Protein AF-A0A6M0SUC2-F1 (afdb_monomer)

Secondary structure (DSSP, 8-state):
---HHHHHHHHHHHHTTPPPPHHHHHHHHHHHHHTTSS-TT----TTS-HHHHHHHHHHHHHHHHIIIII--

Solvent-accessible surface area (backbone atoms only — not comparable to full-atom values): 4342 Å² total; per-residue (Å²): 132,80,53,74,68,56,45,52,55,53,51,52,37,26,70,74,65,44,85,71,57,68,68,60,51,5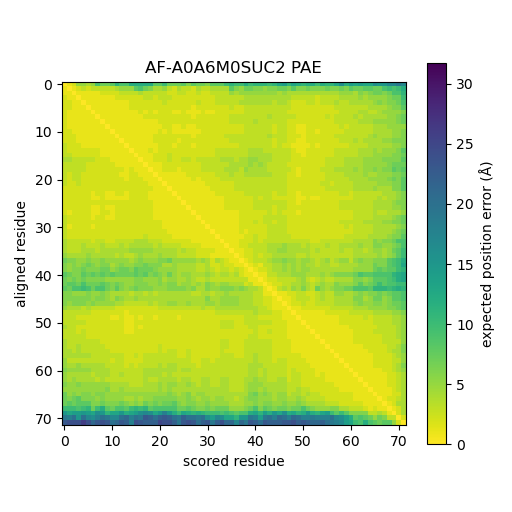1,56,52,50,51,52,36,29,77,68,68,60,35,63,87,84,68,71,84,56,90,92,46,54,72,37,54,50,51,51,53,41,54,51,53,46,52,51,51,49,39,58,75,75,69,55,130

Radius of gyration: 12.92 Å; Cα contacts (8 Å, |Δi|>4): 41; chains: 1; bounding box: 34×28×31 Å

Structure (mmCIF, N/CA/C/O backbone):
data_AF-A0A6M0SUC2-F1
#
_entry.id   AF-A0A6M0SUC2-F1
#
loop_
_atom_site.group_PDB
_atom_site.id
_atom_site.type_symbol
_atom_site.label_atom_id
_atom_site.label_alt_id
_atom_site.label_comp_id
_atom_site.label_asym_id
_atom_site.label_entity_id
_atom_site.label_seq_id
_atom_site.pdbx_PDB_ins_code
_atom_site.Cartn_x
_atom_site.Cartn_y
_atom_site.Cartn_z
_atom_site.occupancy
_atom_site.B_iso_or_equiv
_atom_site.auth_seq_id
_atom_site.auth_comp_id
_atom_site.auth_asym_id
_atom_site.auth_atom_id
_atom_site.pdbx_PDB_model_num
ATOM 1 N N . MET A 1 1 ? 11.406 12.783 -2.760 1.00 79.88 1 MET A N 1
ATOM 2 C CA . MET A 1 1 ? 9.985 12.755 -2.346 1.00 79.88 1 MET A CA 1
ATOM 3 C C . MET A 1 1 ? 9.148 12.831 -3.611 1.00 79.88 1 MET A C 1
ATOM 5 O O . MET A 1 1 ? 9.490 13.648 -4.457 1.00 79.88 1 MET A O 1
ATOM 9 N N . LEU A 1 2 ? 8.145 11.961 -3.782 1.00 91.31 2 LEU A N 1
ATOM 10 C CA . LEU A 1 2 ? 7.296 11.972 -4.980 1.00 91.31 2 LEU A CA 1
ATOM 11 C C . LEU A 1 2 ? 6.495 13.274 -5.046 1.00 91.31 2 LEU A C 1
ATOM 13 O O . LEU A 1 2 ? 5.973 13.743 -4.034 1.00 91.31 2 LEU A O 1
ATOM 17 N N . THR A 1 3 ? 6.367 13.836 -6.241 1.00 95.56 3 THR A N 1
ATOM 18 C CA . THR A 1 3 ? 5.371 14.873 -6.511 1.00 95.56 3 THR A CA 1
ATOM 19 C C . THR A 1 3 ? 3.961 14.281 -6.436 1.00 95.56 3 THR A C 1
ATOM 21 O O . THR A 1 3 ? 3.762 13.067 -6.537 1.00 95.56 3 THR A O 1
ATOM 24 N N . LYS A 1 4 ? 2.949 15.148 -6.312 1.00 94.62 4 LYS A N 1
ATOM 25 C CA . LYS A 1 4 ? 1.536 14.733 -6.308 1.00 94.62 4 LYS A CA 1
ATOM 26 C C . LYS A 1 4 ? 1.178 13.878 -7.531 1.00 94.62 4 LYS A C 1
ATOM 28 O O . LYS A 1 4 ? 0.521 12.853 -7.383 1.00 94.62 4 LYS A O 1
ATOM 33 N N . LEU A 1 5 ? 1.609 14.297 -8.722 1.00 96.50 5 LEU A N 1
ATOM 34 C CA . LEU A 1 5 ? 1.295 13.598 -9.968 1.00 96.50 5 LEU A CA 1
ATOM 35 C C . LEU A 1 5 ? 1.978 12.227 -10.032 1.00 96.50 5 LEU A C 1
ATOM 37 O O . LEU A 1 5 ? 1.338 11.242 -10.387 1.00 96.50 5 LEU A O 1
ATOM 41 N N . GLU A 1 6 ? 3.252 12.149 -9.642 1.00 96.62 6 GLU A N 1
ATOM 42 C CA . GLU A 1 6 ? 3.975 10.875 -9.612 1.00 96.62 6 GLU A CA 1
ATOM 43 C C . GLU A 1 6 ? 3.344 9.889 -8.631 1.00 96.62 6 GLU A C 1
ATOM 45 O O . GLU A 1 6 ? 3.206 8.715 -8.967 1.00 96.62 6 GLU A O 1
ATOM 50 N N . PHE A 1 7 ? 2.930 10.358 -7.448 1.00 96.25 7 PHE A N 1
ATOM 51 C CA . PHE A 1 7 ? 2.213 9.522 -6.490 1.00 96.25 7 PHE A CA 1
ATOM 52 C C . PHE A 1 7 ? 0.937 8.946 -7.108 1.00 96.25 7 PHE A C 1
ATOM 54 O O . PHE A 1 7 ? 0.754 7.734 -7.069 1.00 96.25 7 PHE A O 1
ATOM 61 N N . MET A 1 8 ? 0.091 9.788 -7.714 1.00 96.75 8 MET A N 1
ATOM 62 C CA . MET A 1 8 ? -1.175 9.343 -8.310 1.00 96.75 8 MET A CA 1
ATOM 63 C C . MET A 1 8 ? -0.952 8.281 -9.392 1.00 96.75 8 MET A C 1
ATOM 65 O O . MET A 1 8 ? -1.555 7.215 -9.323 1.00 96.75 8 MET A O 1
ATOM 69 N N . ILE A 1 9 ? -0.032 8.531 -10.330 1.00 97.56 9 ILE A N 1
ATOM 70 C CA . ILE A 1 9 ? 0.269 7.602 -11.431 1.00 97.56 9 ILE A CA 1
ATOM 71 C C . ILE A 1 9 ? 0.812 6.269 -10.906 1.00 97.56 9 ILE A C 1
ATOM 73 O O . ILE A 1 9 ? 0.441 5.203 -11.393 1.00 97.56 9 ILE A O 1
ATOM 77 N N . LEU A 1 10 ? 1.738 6.307 -9.945 1.00 97.38 10 LEU A N 1
ATOM 78 C CA . LEU A 1 10 ? 2.334 5.089 -9.395 1.00 97.38 10 LEU A CA 1
ATOM 79 C C . LEU A 1 10 ? 1.322 4.294 -8.568 1.00 97.38 10 LEU A C 1
ATOM 81 O O . LEU A 1 10 ? 1.324 3.068 -8.632 1.00 97.38 10 LEU A O 1
ATOM 85 N N . PHE A 1 11 ? 0.463 4.979 -7.814 1.00 95.75 11 PHE A N 1
ATOM 86 C CA . PHE A 1 11 ? -0.566 4.335 -7.011 1.00 95.75 11 PHE A CA 1
ATOM 87 C C . PHE A 1 11 ? -1.607 3.644 -7.896 1.00 95.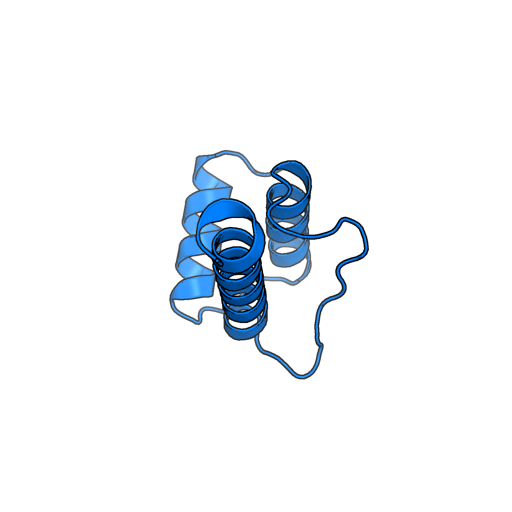75 11 PHE A C 1
ATOM 89 O O . PHE A 1 11 ? -1.905 2.476 -7.667 1.00 95.75 11 PHE A O 1
ATOM 96 N N . GLU A 1 12 ? -2.090 4.317 -8.943 1.00 96.75 12 GLU A N 1
ATOM 97 C CA . GLU A 1 12 ? -3.021 3.748 -9.927 1.00 96.75 12 GLU A CA 1
ATOM 98 C C . GLU A 1 12 ? -2.429 2.506 -10.605 1.00 96.75 12 GLU A C 1
ATOM 100 O O . GLU A 1 12 ? -3.043 1.444 -10.581 1.00 96.75 12 GLU A O 1
ATOM 105 N N . LYS A 1 13 ? -1.169 2.582 -11.059 1.00 97.25 13 LYS A N 1
ATOM 106 C CA . LYS A 1 13 ? -0.443 1.421 -11.599 1.00 97.25 13 LYS A CA 1
ATOM 107 C C . LYS A 1 13 ? -0.442 0.229 -10.645 1.00 97.25 13 LYS A C 1
ATOM 109 O O . LYS A 1 13 ? -0.698 -0.891 -11.077 1.00 97.25 13 LYS A O 1
ATOM 114 N N . ILE A 1 14 ? -0.150 0.452 -9.362 1.00 95.81 14 ILE A N 1
ATOM 115 C CA . ILE A 1 14 ? -0.145 -0.634 -8.375 1.00 95.81 14 ILE A CA 1
ATOM 116 C C . ILE A 1 14 ? -1.548 -1.225 -8.220 1.00 95.81 14 ILE A C 1
ATOM 118 O O . ILE A 1 14 ? -1.671 -2.445 -8.180 1.00 95.81 14 ILE A O 1
ATOM 122 N N . ILE A 1 15 ? -2.592 -0.395 -8.144 1.00 94.88 15 ILE A N 1
ATOM 123 C CA . ILE A 1 15 ? -3.983 -0.860 -8.036 1.00 94.88 15 ILE A CA 1
ATOM 1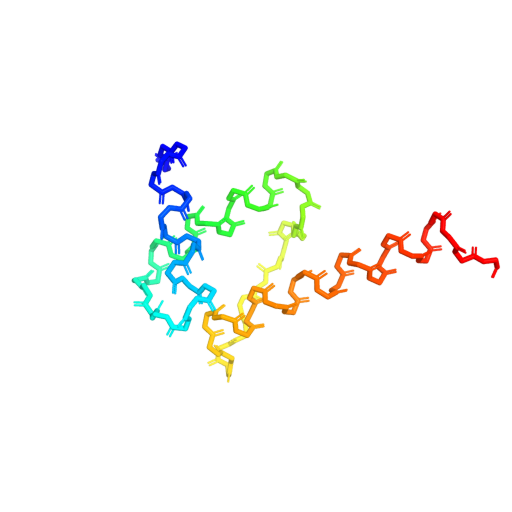24 C C . ILE A 1 15 ? -4.400 -1.684 -9.262 1.00 94.88 15 ILE A C 1
ATOM 126 O O . ILE A 1 15 ? -5.037 -2.723 -9.096 1.00 94.88 15 ILE A O 1
ATOM 130 N N . ASP A 1 16 ? -3.940 -1.309 -10.455 1.00 96.06 16 ASP A N 1
ATOM 131 C CA . ASP A 1 16 ? -4.136 -2.064 -11.701 1.00 96.06 16 ASP A CA 1
ATOM 132 C C . ASP A 1 16 ? -3.291 -3.353 -11.780 1.00 96.06 16 ASP A C 1
ATOM 134 O O . ASP A 1 16 ? -3.276 -4.049 -12.797 1.00 96.06 16 ASP A O 1
ATOM 138 N N . GLY A 1 17 ? -2.557 -3.694 -10.716 1.00 94.12 17 GLY A N 1
ATOM 139 C CA . GLY A 1 17 ? -1.719 -4.890 -10.639 1.00 94.12 17 GLY A CA 1
ATOM 140 C C . GLY A 1 17 ? -0.371 -4.756 -11.349 1.00 94.12 17 GLY A C 1
ATOM 141 O O . GLY A 1 17 ? 0.364 -5.739 -11.467 1.00 94.12 17 GLY A O 1
ATOM 142 N N . VAL A 1 18 ? -0.005 -3.555 -11.802 1.00 97.06 18 VAL A N 1
ATOM 143 C CA . VAL A 1 18 ? 1.297 -3.292 -12.417 1.00 97.06 18 VAL A CA 1
ATOM 144 C C . VAL A 1 18 ? 2.354 -3.164 -11.325 1.00 97.06 18 VAL A C 1
ATOM 146 O O . VAL A 1 18 ? 2.338 -2.241 -10.510 1.00 97.06 18 VAL A O 1
ATOM 149 N N . LYS A 1 19 ? 3.326 -4.081 -11.335 1.00 93.81 19 LYS A N 1
ATOM 150 C CA . LYS A 1 19 ? 4.480 -4.019 -10.434 1.00 93.81 19 LYS A CA 1
ATOM 151 C C . LYS A 1 19 ? 5.334 -2.788 -10.751 1.00 93.81 19 LYS A C 1
ATOM 153 O O . LYS A 1 19 ? 5.779 -2.603 -11.884 1.00 93.81 19 LYS A O 1
ATOM 158 N N . VAL A 1 20 ? 5.610 -1.981 -9.733 1.00 95.94 20 VAL A N 1
ATOM 159 C CA . VAL A 1 20 ? 6.593 -0.889 -9.782 1.00 95.94 20 VAL A CA 1
ATOM 160 C C . VAL A 1 20 ? 7.891 -1.319 -9.091 1.00 95.94 20 VAL A C 1
ATOM 162 O O . VAL A 1 20 ? 7.945 -2.374 -8.456 1.00 95.94 20 VAL A O 1
ATOM 165 N N . SER A 1 21 ? 8.963 -0.531 -9.210 1.00 95.88 21 SER A N 1
ATOM 166 C CA . SER A 1 21 ? 10.203 -0.827 -8.482 1.00 95.88 21 SER A CA 1
ATOM 167 C C . SER A 1 21 ? 9.999 -0.726 -6.969 1.00 95.88 21 SER A C 1
ATOM 169 O O . SER A 1 21 ? 9.206 0.091 -6.493 1.00 95.88 21 SER A O 1
ATOM 171 N N . ASP A 1 22 ? 10.750 -1.520 -6.208 1.00 92.69 22 ASP A N 1
ATOM 172 C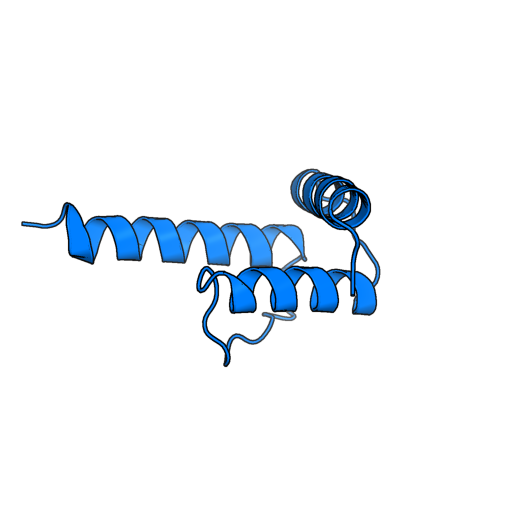 CA . ASP A 1 22 ? 10.615 -1.569 -4.747 1.00 92.69 22 ASP A CA 1
ATOM 173 C C . ASP A 1 22 ? 10.923 -0.212 -4.092 1.00 92.69 22 ASP A C 1
ATOM 175 O O . ASP A 1 22 ? 10.268 0.174 -3.129 1.00 92.69 22 ASP A O 1
ATOM 179 N N . GLU A 1 23 ? 11.834 0.577 -4.672 1.00 94.19 23 GLU A N 1
ATOM 180 C CA . GLU A 1 23 ? 12.107 1.953 -4.237 1.00 94.19 23 GLU A CA 1
ATOM 181 C C . GLU A 1 23 ? 10.872 2.861 -4.379 1.00 94.19 23 GLU A C 1
ATOM 183 O O . GLU A 1 23 ? 10.528 3.611 -3.464 1.00 94.19 23 GLU A O 1
ATOM 188 N N . LYS A 1 24 ? 10.171 2.792 -5.519 1.00 95.50 24 LYS A N 1
ATOM 189 C CA . LYS A 1 24 ? 8.958 3.590 -5.756 1.00 95.50 24 LYS A CA 1
ATOM 190 C C . LYS A 1 24 ? 7.803 3.119 -4.885 1.00 95.50 24 LYS A C 1
ATOM 192 O O . LYS A 1 24 ? 7.035 3.947 -4.395 1.00 95.50 24 LYS A O 1
ATOM 197 N N . PHE A 1 25 ? 7.714 1.814 -4.652 1.00 94.00 25 PHE A N 1
ATOM 198 C CA . PHE A 1 25 ? 6.747 1.246 -3.726 1.00 94.00 25 PHE A CA 1
ATOM 199 C C . PHE A 1 25 ? 6.988 1.727 -2.288 1.00 94.00 25 PHE A C 1
ATOM 201 O O . PHE A 1 25 ? 6.059 2.211 -1.644 1.00 94.00 25 PHE A O 1
ATOM 208 N N . ALA A 1 26 ? 8.238 1.707 -1.814 1.00 92.69 26 ALA A N 1
ATOM 209 C CA . ALA A 1 26 ? 8.605 2.236 -0.502 1.00 92.69 26 ALA A CA 1
ATOM 210 C C . ALA A 1 26 ? 8.231 3.722 -0.353 1.00 92.69 26 ALA A C 1
ATOM 212 O O . ALA A 1 26 ? 7.616 4.098 0.642 1.00 92.69 26 ALA A O 1
ATOM 213 N N . GLN A 1 27 ? 8.489 4.547 -1.377 1.00 94.81 27 GLN A N 1
ATOM 214 C CA . GLN A 1 27 ? 8.105 5.967 -1.371 1.00 94.81 27 GLN A CA 1
ATOM 215 C C . GLN A 1 27 ? 6.586 6.180 -1.270 1.00 94.81 27 GLN A C 1
ATOM 217 O O . GLN A 1 27 ? 6.146 7.105 -0.587 1.00 94.81 27 GLN A O 1
ATOM 222 N N . ILE A 1 28 ? 5.772 5.340 -1.923 1.00 94.56 28 ILE A N 1
ATOM 223 C CA . ILE A 1 28 ? 4.309 5.379 -1.762 1.00 94.56 28 ILE A CA 1
ATOM 224 C C . ILE A 1 28 ? 3.922 5.085 -0.319 1.00 94.56 28 ILE A C 1
ATOM 226 O O . ILE A 1 28 ? 3.088 5.776 0.260 1.00 94.56 28 ILE A O 1
ATOM 230 N N . ILE A 1 29 ? 4.542 4.077 0.275 1.00 92.50 29 ILE A N 1
ATOM 231 C CA . ILE A 1 29 ? 4.185 3.607 1.609 1.00 92.50 29 ILE A CA 1
ATOM 232 C C . ILE A 1 29 ? 4.595 4.624 2.667 1.00 92.50 29 ILE A C 1
ATOM 234 O O . ILE A 1 29 ? 3.833 4.861 3.600 1.00 92.50 29 ILE A O 1
ATOM 238 N N . ASP A 1 30 ? 5.732 5.290 2.489 1.00 92.25 30 ASP A N 1
ATOM 239 C CA . ASP A 1 30 ? 6.136 6.410 3.337 1.00 92.25 30 ASP A CA 1
ATOM 240 C C . ASP A 1 30 ? 5.110 7.550 3.291 1.00 92.25 30 ASP A C 1
ATOM 242 O O . ASP A 1 30 ? 4.747 8.090 4.335 1.00 92.25 30 ASP A O 1
ATOM 246 N N . ILE A 1 31 ? 4.553 7.864 2.115 1.00 93.06 31 ILE A N 1
ATOM 247 C CA . ILE A 1 31 ? 3.469 8.853 1.997 1.00 93.06 31 ILE A CA 1
ATOM 248 C C . ILE A 1 31 ? 2.214 8.390 2.750 1.00 93.06 31 ILE A C 1
ATOM 250 O O . ILE A 1 31 ? 1.613 9.186 3.474 1.00 93.06 31 ILE A O 1
ATOM 254 N N . LEU A 1 32 ? 1.829 7.114 2.640 1.00 91.94 32 LEU A N 1
ATOM 255 C CA . LEU A 1 32 ? 0.678 6.574 3.376 1.00 91.94 32 LEU A CA 1
ATOM 256 C C . LEU A 1 32 ? 0.903 6.583 4.899 1.00 91.94 32 LEU A C 1
ATOM 258 O O . LEU A 1 32 ? -0.028 6.866 5.655 1.00 91.94 32 LEU A O 1
ATOM 262 N N . LYS A 1 33 ? 2.137 6.340 5.359 1.00 91.19 33 LYS A N 1
ATOM 263 C CA . LYS A 1 33 ? 2.530 6.491 6.770 1.00 91.19 33 LYS A CA 1
ATOM 264 C C . LYS A 1 33 ? 2.401 7.940 7.233 1.00 91.19 33 LYS A C 1
ATOM 266 O O . LYS A 1 33 ? 1.814 8.185 8.281 1.00 91.19 33 LYS A O 1
ATOM 271 N N . CYS A 1 34 ? 2.866 8.909 6.440 1.00 90.94 34 CYS A N 1
ATOM 272 C CA . CYS A 1 34 ? 2.714 10.336 6.749 1.00 90.94 34 CYS A CA 1
ATOM 273 C C . CYS A 1 34 ? 1.245 10.770 6.877 1.00 90.94 34 CYS A C 1
ATOM 275 O O . CYS A 1 34 ? 0.945 11.703 7.618 1.00 90.94 34 CYS A O 1
ATOM 277 N N . GLN A 1 35 ? 0.329 10.093 6.182 1.00 88.38 35 GLN A N 1
ATOM 278 C CA . GLN A 1 35 ? -1.114 10.331 6.282 1.00 88.38 35 GLN A CA 1
ATOM 279 C C . GLN A 1 35 ? -1.788 9.543 7.417 1.00 88.38 35 GLN A C 1
ATOM 281 O O . GLN A 1 35 ? -3.007 9.595 7.552 1.00 88.38 35 GLN A O 1
ATOM 286 N N . ASN A 1 36 ? -1.021 8.804 8.227 1.00 86.81 36 ASN A N 1
ATOM 287 C CA . ASN A 1 36 ? -1.521 7.878 9.249 1.00 86.81 36 ASN A CA 1
ATOM 288 C C . ASN A 1 36 ? -2.485 6.806 8.705 1.00 86.81 36 ASN A C 1
ATOM 290 O O . ASN A 1 36 ? -3.234 6.202 9.472 1.00 86.81 36 ASN A O 1
ATOM 294 N N . LEU A 1 37 ? -2.443 6.536 7.395 1.00 87.19 37 LEU A N 1
ATOM 295 C CA . LEU A 1 37 ? -3.160 5.422 6.768 1.00 87.19 37 LEU A CA 1
ATOM 296 C C . LEU A 1 37 ? -2.431 4.097 7.002 1.00 87.19 37 LEU A C 1
ATOM 298 O O . LEU A 1 37 ? -2.974 3.026 6.779 1.00 87.19 37 LEU A O 1
ATOM 302 N N . VAL A 1 38 ? -1.168 4.138 7.406 1.00 86.94 38 VAL A N 1
ATOM 303 C CA . VAL A 1 38 ? -0.374 2.944 7.672 1.00 86.94 38 VAL A CA 1
ATOM 304 C C . VAL A 1 38 ? 0.436 3.185 8.943 1.00 86.94 38 VAL A C 1
ATOM 306 O O . VAL A 1 38 ? 1.009 4.266 9.088 1.00 86.94 38 VAL A 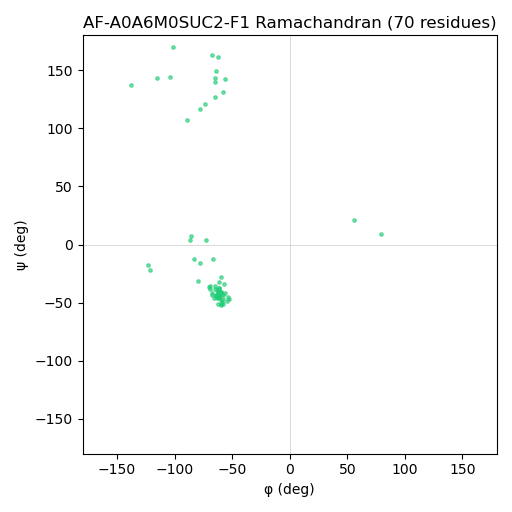O 1
ATOM 309 N N . PRO A 1 39 ? 0.532 2.211 9.867 1.00 83.56 39 PRO A N 1
ATOM 310 C CA . PRO A 1 39 ? 1.420 2.327 11.018 1.00 83.56 39 PRO A CA 1
ATOM 311 C C . PRO A 1 39 ? 2.874 2.586 10.599 1.00 83.56 39 PRO A C 1
ATOM 313 O O . PRO A 1 39 ? 3.374 1.992 9.643 1.00 83.56 39 PRO A O 1
ATOM 316 N N . PHE A 1 40 ? 3.605 3.413 11.350 1.00 83.69 40 PHE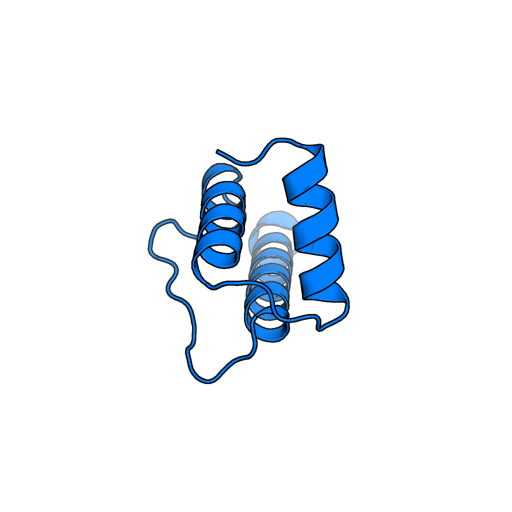 A N 1
ATOM 317 C CA . PHE A 1 40 ? 5.018 3.701 11.054 1.00 83.69 40 PHE A CA 1
ATOM 318 C C . PHE A 1 40 ? 5.895 2.440 11.008 1.00 83.69 40 PHE A C 1
ATOM 320 O O . PHE A 1 40 ? 6.815 2.349 10.193 1.00 83.69 40 PHE A O 1
ATOM 327 N N . ASN A 1 41 ? 5.570 1.447 11.839 1.00 83.12 41 ASN A N 1
ATOM 328 C CA . ASN A 1 41 ? 6.245 0.152 11.914 1.00 83.12 41 ASN A CA 1
ATOM 329 C C . ASN A 1 41 ? 5.721 -0.886 10.905 1.00 83.12 41 ASN A C 1
ATOM 331 O O . ASN A 1 41 ? 6.118 -2.049 10.986 1.00 83.12 41 ASN A O 1
ATOM 335 N N . TYR A 1 42 ? 4.837 -0.501 9.980 1.00 83.38 42 TYR A N 1
ATOM 336 C CA . TYR A 1 42 ? 4.360 -1.400 8.937 1.00 83.38 42 TYR A CA 1
ATOM 337 C C . TYR A 1 42 ? 5.526 -1.929 8.105 1.00 83.38 42 TYR A C 1
ATOM 339 O O . TYR A 1 42 ? 6.377 -1.161 7.632 1.00 83.38 42 TYR A O 1
ATOM 347 N N . LYS A 1 43 ? 5.520 -3.250 7.931 1.00 82.75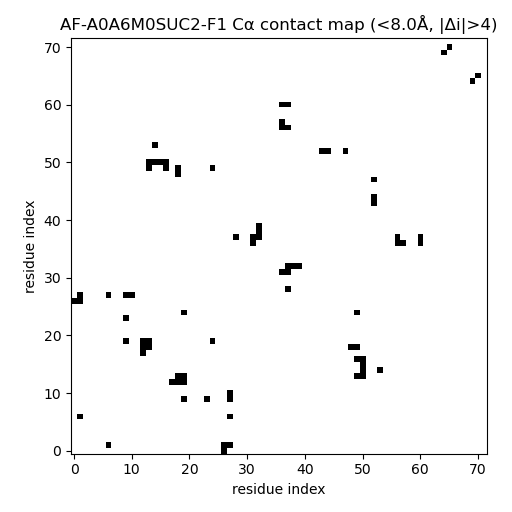 43 LYS A N 1
ATOM 348 C CA . LYS A 1 43 ? 6.434 -4.008 7.084 1.00 82.75 43 LYS A CA 1
ATOM 349 C C . LYS A 1 43 ? 5.637 -4.646 5.958 1.00 82.75 43 LYS A C 1
ATOM 351 O O . LYS A 1 43 ? 4.512 -5.093 6.182 1.00 82.75 43 LYS A O 1
ATOM 356 N N . PHE A 1 44 ? 6.242 -4.691 4.780 1.00 83.50 44 PHE A N 1
ATOM 357 C CA . PHE A 1 44 ? 5.688 -5.415 3.647 1.00 83.50 44 PHE A CA 1
ATOM 358 C C . PHE A 1 44 ? 5.651 -6.903 3.945 1.00 83.50 44 PHE A C 1
ATOM 360 O O . PHE A 1 44 ? 6.538 -7.440 4.607 1.00 83.50 44 PHE A O 1
ATOM 367 N N . ASP A 1 45 ? 4.597 -7.540 3.462 1.00 88.75 45 ASP A N 1
ATOM 368 C CA . ASP A 1 45 ? 4.514 -8.984 3.420 1.00 88.75 45 ASP A CA 1
ATOM 369 C C . ASP A 1 45 ? 5.115 -9.440 2.088 1.00 88.75 45 ASP A C 1
ATOM 371 O O . ASP A 1 45 ? 4.517 -9.218 1.031 1.00 88.75 45 ASP A O 1
ATOM 375 N N . ASP A 1 46 ? 6.311 -10.029 2.139 1.00 88.19 46 ASP A N 1
ATOM 376 C CA . ASP A 1 46 ? 7.053 -10.474 0.951 1.00 88.19 46 ASP A CA 1
ATOM 377 C C . ASP A 1 46 ? 6.353 -11.636 0.220 1.00 88.19 46 ASP A C 1
ATOM 379 O O . ASP A 1 46 ? 6.699 -11.959 -0.917 1.00 88.19 46 ASP A O 1
ATOM 383 N N . GLN A 1 47 ? 5.346 -12.261 0.846 1.00 93.81 47 GLN A N 1
ATOM 384 C CA . GLN A 1 47 ? 4.500 -13.272 0.206 1.00 93.81 47 GLN A CA 1
ATOM 385 C C . GLN A 1 47 ? 3.359 -12.654 -0.612 1.00 93.81 47 GLN A C 1
ATOM 387 O O . GLN A 1 47 ? 2.701 -13.356 -1.381 1.00 93.81 47 GLN A O 1
ATOM 392 N N . LEU A 1 48 ? 3.112 -11.351 -0.453 1.00 93.19 48 LEU A N 1
ATOM 393 C CA . LEU A 1 48 ? 2.052 -10.627 -1.137 1.00 93.19 48 LEU A CA 1
ATOM 394 C C . LEU A 1 48 ? 2.613 -9.764 -2.266 1.00 93.19 48 LEU A C 1
ATOM 396 O O . LEU A 1 48 ? 3.656 -9.120 -2.162 1.00 93.19 48 LEU A O 1
ATOM 400 N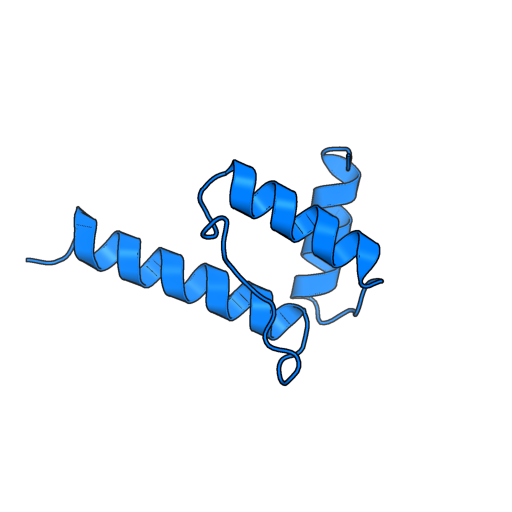 N . THR A 1 49 ? 1.852 -9.673 -3.350 1.00 95.38 49 THR A N 1
ATOM 401 C CA . THR A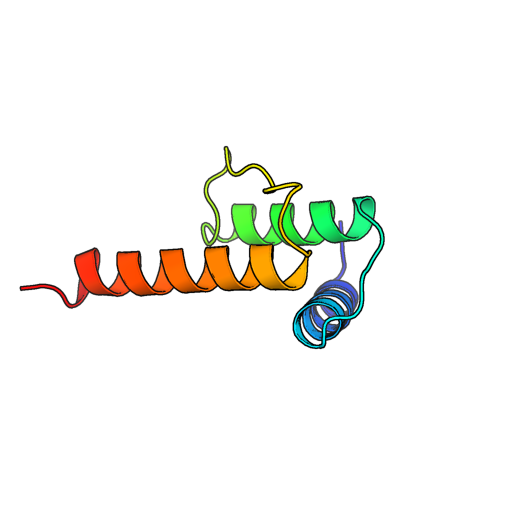 1 49 ? 2.097 -8.671 -4.392 1.00 95.38 49 THR A CA 1
ATOM 402 C C . THR A 1 49 ? 1.953 -7.250 -3.832 1.00 95.38 49 THR A C 1
ATOM 404 O O . THR A 1 49 ? 1.323 -7.018 -2.795 1.00 95.38 49 THR A O 1
ATOM 407 N N . GLN A 1 50 ? 2.505 -6.261 -4.538 1.00 95.06 50 GLN A N 1
ATOM 408 C CA . GLN A 1 50 ? 2.374 -4.848 -4.157 1.00 95.06 50 GLN A CA 1
ATOM 409 C C . GLN A 1 50 ? 0.900 -4.427 -4.042 1.00 95.06 50 GLN A C 1
ATOM 411 O O . GLN A 1 50 ? 0.521 -3.790 -3.060 1.00 95.06 50 GLN A O 1
ATOM 416 N N . VAL A 1 51 ? 0.051 -4.862 -4.980 1.00 96.06 51 VAL A N 1
ATOM 417 C CA . VAL A 1 51 ? -1.394 -4.591 -4.938 1.00 96.06 51 VAL A CA 1
ATOM 418 C C . VAL A 1 51 ? -2.063 -5.224 -3.718 1.00 96.06 51 VAL A C 1
ATOM 420 O O . VAL A 1 51 ? -2.827 -4.562 -3.021 1.00 96.06 51 VAL A O 1
ATOM 423 N N . GLN A 1 52 ? -1.726 -6.475 -3.390 1.00 95.62 52 GLN A N 1
ATOM 424 C CA . GLN A 1 52 ? -2.276 -7.160 -2.217 1.00 95.62 52 GLN A CA 1
ATOM 425 C C . GLN A 1 52 ? -1.851 -6.485 -0.908 1.00 95.62 52 GLN A C 1
ATOM 427 O O . GLN A 1 52 ? -2.669 -6.357 0.002 1.00 95.62 52 GLN A O 1
ATOM 432 N N . ASN A 1 53 ? -0.609 -6.001 -0.818 1.00 93.94 53 ASN A N 1
ATOM 433 C CA . ASN A 1 53 ? -0.148 -5.217 0.329 1.00 93.94 53 ASN A CA 1
ATOM 434 C C . ASN A 1 53 ? -0.965 -3.916 0.490 1.00 93.94 53 ASN A C 1
ATOM 436 O O . ASN A 1 53 ? -1.417 -3.617 1.597 1.00 93.94 53 ASN A O 1
ATOM 440 N N . ILE A 1 54 ? -1.226 -3.181 -0.602 1.00 93.94 54 ILE A N 1
ATOM 441 C CA . ILE A 1 54 ? -2.063 -1.965 -0.577 1.00 93.94 54 ILE A CA 1
ATOM 442 C C . ILE A 1 54 ? -3.513 -2.279 -0.185 1.00 93.94 54 ILE A C 1
ATOM 444 O O . ILE A 1 54 ? -4.082 -1.592 0.663 1.00 93.94 54 ILE A O 1
ATOM 448 N N . LEU A 1 55 ? -4.113 -3.334 -0.736 1.00 92.81 55 LEU A N 1
ATOM 449 C CA . LEU A 1 55 ? -5.480 -3.731 -0.382 1.00 92.81 55 LEU A CA 1
ATOM 450 C C . LEU A 1 55 ? -5.599 -4.128 1.095 1.00 92.81 55 LEU A C 1
ATOM 452 O O . LEU A 1 55 ? -6.562 -3.738 1.752 1.00 92.81 55 LEU A O 1
ATOM 456 N N . LYS A 1 56 ? -4.599 -4.828 1.645 1.00 91.75 56 LYS A N 1
ATOM 457 C CA . LYS A 1 56 ? -4.540 -5.188 3.072 1.00 91.75 56 LYS A CA 1
ATOM 458 C C . LYS A 1 56 ? -4.473 -3.949 3.971 1.00 91.75 56 LYS A C 1
ATOM 460 O O . LYS A 1 56 ? -5.143 -3.903 5.002 1.00 91.75 56 LYS A O 1
ATOM 465 N N . ILE A 1 57 ? -3.717 -2.926 3.565 1.00 91.00 57 ILE A N 1
ATOM 466 C CA . ILE A 1 57 ? -3.685 -1.619 4.239 1.00 91.00 57 ILE A CA 1
ATOM 467 C C . ILE A 1 57 ? -5.078 -0.976 4.242 1.00 91.00 57 ILE A C 1
ATOM 469 O O . ILE A 1 57 ? -5.575 -0.584 5.298 1.00 91.00 57 ILE A O 1
ATOM 473 N N . ILE A 1 58 ? -5.715 -0.877 3.070 1.00 90.38 58 ILE A N 1
ATOM 474 C CA . ILE A 1 58 ? -7.036 -0.249 2.925 1.00 90.38 58 ILE A CA 1
ATOM 475 C C . ILE A 1 58 ? -8.066 -0.988 3.785 1.00 90.38 58 ILE A C 1
ATOM 477 O O . ILE A 1 58 ? -8.761 -0.355 4.576 1.00 90.38 58 ILE A O 1
ATOM 481 N N . GLN A 1 59 ? -8.100 -2.320 3.701 1.00 91.31 59 GLN A N 1
ATOM 482 C CA . GLN A 1 59 ? -8.972 -3.168 4.511 1.00 91.31 59 GLN A CA 1
ATOM 483 C C . GLN A 1 59 ? -8.786 -2.906 6.012 1.00 91.31 59 GLN A C 1
ATOM 485 O O . GLN A 1 59 ? -9.768 -2.699 6.723 1.00 91.31 59 GLN A O 1
ATOM 490 N N . SER A 1 60 ? -7.540 -2.882 6.497 1.00 88.88 60 SER A N 1
ATOM 491 C CA . SER A 1 60 ? -7.248 -2.631 7.912 1.00 88.88 60 SER A CA 1
ATOM 492 C C . SER A 1 60 ? -7.737 -1.256 8.368 1.00 88.88 60 SER A C 1
ATOM 494 O O . SER A 1 60 ? -8.249 -1.135 9.481 1.00 88.88 60 SER A O 1
ATOM 496 N N . ASN A 1 61 ? -7.606 -0.226 7.527 1.00 88.31 61 ASN A N 1
ATOM 497 C CA . ASN A 1 61 ? -8.124 1.105 7.838 1.00 88.31 61 ASN A CA 1
ATOM 498 C C . ASN A 1 61 ? -9.646 1.139 7.873 1.00 88.31 61 ASN A C 1
ATOM 500 O O . ASN A 1 61 ? -10.211 1.762 8.767 1.00 88.31 61 ASN A O 1
ATOM 504 N N . SER A 1 62 ? -10.311 0.473 6.927 1.00 89.75 62 SER A N 1
ATOM 505 C CA . SER A 1 62 ? -11.772 0.397 6.895 1.00 89.75 62 SER A CA 1
ATOM 506 C C . SER A 1 62 ? -12.328 -0.298 8.137 1.00 89.75 62 SER A C 1
ATOM 508 O O . SER A 1 62 ? -13.277 0.209 8.730 1.00 89.75 62 SER A O 1
ATOM 510 N N . ILE A 1 63 ? -11.712 -1.406 8.571 1.00 89.75 63 ILE A N 1
ATOM 511 C CA . ILE A 1 63 ? -12.096 -2.108 9.807 1.00 89.75 63 ILE A CA 1
ATOM 512 C C . ILE A 1 63 ? -11.895 -1.195 11.017 1.00 89.75 63 ILE A C 1
ATOM 514 O O . ILE A 1 63 ? -12.834 -0.979 11.774 1.00 89.75 63 ILE A O 1
ATOM 518 N N . LYS A 1 64 ? -10.712 -0.585 11.157 1.00 87.06 64 LYS A N 1
ATOM 519 C CA . LYS A 1 64 ? -10.415 0.314 12.279 1.00 87.06 64 LYS A CA 1
ATOM 520 C C . LYS A 1 64 ? -11.360 1.516 12.327 1.00 87.06 64 LYS A C 1
ATOM 522 O O . LYS A 1 64 ? -11.781 1.927 13.403 1.00 87.06 64 LYS A O 1
ATOM 527 N N . PHE A 1 65 ? -11.686 2.097 11.173 1.00 87.69 65 PHE A N 1
ATOM 528 C CA . PHE A 1 65 ? -12.663 3.178 11.087 1.00 87.69 65 PHE A CA 1
ATOM 529 C C . PHE A 1 65 ? -14.037 2.710 11.572 1.00 87.69 65 PHE A C 1
ATOM 531 O O . PHE A 1 65 ? -14.668 3.393 12.374 1.00 87.69 65 PHE A O 1
ATOM 538 N N . TYR A 1 66 ? -14.479 1.533 11.126 1.00 89.94 66 TYR A N 1
ATOM 539 C CA . TYR A 1 66 ? -15.736 0.963 11.584 1.00 89.94 66 TYR A CA 1
ATOM 540 C C . TYR A 1 66 ? -15.725 0.742 13.101 1.00 89.94 66 TYR A C 1
ATOM 542 O O . TYR A 1 66 ? -16.598 1.262 13.778 1.00 89.94 66 TYR A O 1
ATOM 550 N N . GLU A 1 67 ? -14.713 0.075 13.655 1.00 89.44 67 GLU A N 1
ATOM 551 C CA . GLU A 1 67 ? -14.603 -0.202 15.097 1.00 89.44 67 GLU A CA 1
ATOM 552 C C . GLU A 1 67 ? -14.593 1.064 15.963 1.00 89.44 67 GLU A C 1
ATOM 554 O O . GLU A 1 67 ? -15.240 1.099 17.004 1.00 89.44 67 GLU A O 1
ATOM 559 N N . LEU A 1 68 ? -13.869 2.108 15.549 1.00 88.12 68 LEU A N 1
ATOM 560 C CA . LEU A 1 68 ? -13.710 3.325 16.351 1.00 88.12 68 LEU A CA 1
ATOM 561 C C . LEU A 1 68 ? -14.898 4.285 16.268 1.00 88.12 68 LEU A C 1
ATOM 563 O O . LEU A 1 68 ? -15.136 5.030 17.217 1.00 88.12 68 LEU A O 1
ATOM 567 N N . TYR A 1 69 ? -15.584 4.331 15.125 1.00 87.81 69 TYR A N 1
ATOM 568 C CA . TYR A 1 69 ? -16.556 5.391 14.838 1.00 87.81 69 TYR A CA 1
ATOM 569 C C . TYR A 1 69 ? -17.973 4.884 14.568 1.00 87.81 69 TYR A C 1
ATOM 571 O O . TYR A 1 69 ? -18.915 5.665 14.695 1.00 87.81 69 TYR A O 1
ATOM 579 N N . LEU A 1 70 ? -18.138 3.620 14.172 1.00 84.12 70 LEU A N 1
ATOM 580 C CA . LEU A 1 70 ? -19.427 3.043 13.768 1.00 84.12 70 LEU A CA 1
ATOM 581 C C . LEU A 1 70 ? -19.827 1.797 14.576 1.00 84.12 70 LEU A C 1
ATOM 583 O O . LEU A 1 70 ? -20.999 1.421 14.546 1.00 84.12 70 LEU A O 1
ATOM 587 N N . GLY A 1 71 ? -18.885 1.155 15.270 1.00 71.31 71 GLY A N 1
ATOM 588 C CA . GLY A 1 71 ? -19.116 -0.009 16.117 1.00 71.31 71 GLY A CA 1
ATOM 589 C C . GLY A 1 71 ? -19.815 0.397 17.411 1.00 71.31 71 GLY A C 1
ATOM 590 O O . GLY A 1 71 ? -19.305 1.236 18.150 1.00 71.31 71 GLY A O 1
ATOM 591 N N . GLN A 1 72 ? -20.997 -0.175 17.647 1.00 61.12 72 GLN A N 1
ATOM 592 C CA . GLN A 1 72 ? -21.682 -0.145 18.943 1.00 61.12 72 GLN A CA 1
ATOM 593 C C . GLN A 1 72 ? -21.055 -1.148 19.907 1.00 61.12 72 GLN A C 1
ATOM 595 O O . GLN A 1 72 ? -20.723 -2.264 19.444 1.00 61.12 72 GLN A O 1
#

Sequence (72 aa):
MLTKLEFMILFEKIIDGVKVSDEKFAQIIDILKCQNLVPFNYKFDDQLTQVQNILKIIQSNSIKFYELYLGQ

Organism: Clostridium botulinum (NCBI:txid1491)

Mean predicted aligned error: 3.69 Å

pLDDT: mean 90.97, std 6.05, range [61.12, 97.56]

Foldseek 3Di:
DDDPVLLVVVVVCVLVVNDDDPVSLVVNVVVCVVVVLDPPPDDDDPVDRSNRSVVVSVVVSVVVCCVPPPND